Protein AF-A0A6J4KRK3-F1 (afdb_monomer)

pLDDT: mean 70.17, std 19.98, range [33.81, 94.56]

Mean predicted aligned error: 15.16 Å

Secondary structure (DSSP, 8-state):
-------------S------EEEEPP-EETTEE--EEEEEESTT----EEEE-TT-TTS--EEEPPPSEEEEEEPPPB-

Radius of gyration: 19.69 Å; Cα contacts (8 Å, |Δi|>4): 106; chains: 1; bounding box: 32×33×61 Å

Organism: NCBI:txid203437

Nearest PDB structures (foldseek):
  4pje-assembly1_A  TM=3.173E-01  e=9.161E+00  Homo sapiens
  5e8o-assembly2_D  TM=3.124E-01  e=9.161E+00  Mus musculus

Solvent-accessible surface area (backbone atoms only — not comparable to full-atom values): 5356 Å² total; per-residue (Å²): 139,81,87,88,86,78,84,88,87,84,86,85,83,88,82,92,69,82,66,60,72,56,87,54,86,53,68,76,56,94,71,34,41,42,40,50,39,44,38,43,41,42,84,81,57,61,89,51,64,73,49,71,50,82,87,41,84,88,75,69,36,70,41,75,46,71,64,58,42,80,46,78,43,82,43,74,72,43,113

Foldseek 3Di:
DDDDDDDDDDDDDDDDDDWDWDWDAFDDDPNKTKTKTKTKGQPVQDKDFPAFDPPPDPPPGTHIDDGIDMDMDIDDIDD

Structure (mmCIF, N/CA/C/O backbone):
data_AF-A0A6J4KRK3-F1
#
_entry.id   AF-A0A6J4KRK3-F1
#
loop_
_atom_site.group_PDB
_atom_site.id
_atom_site.type_symbol
_atom_site.label_atom_id
_atom_site.label_alt_id
_atom_site.label_comp_id
_atom_site.label_asym_id
_atom_site.label_entity_id
_atom_site.label_seq_id
_atom_site.pdbx_PDB_ins_code
_atom_site.Cartn_x
_atom_site.Cartn_y
_atom_site.Cartn_z
_atom_site.occupancy
_atom_site.B_iso_or_equiv
_atom_site.auth_seq_id
_atom_site.auth_comp_id
_atom_site.auth_asym_id
_atom_site.auth_atom_id
_atom_site.pdbx_PDB_model_num
ATOM 1 N N . MET A 1 1 ? -1.749 24.829 -39.313 1.00 38.53 1 MET A N 1
ATOM 2 C CA . MET A 1 1 ? -1.400 23.412 -39.057 1.00 38.53 1 MET A CA 1
ATOM 3 C C . MET A 1 1 ? -1.654 23.136 -37.579 1.00 38.53 1 MET A C 1
ATOM 5 O O . MET A 1 1 ? -0.855 23.532 -36.752 1.00 38.53 1 MET A O 1
ATOM 9 N N . SER A 1 2 ? -2.920 22.955 -37.204 1.00 37.97 2 SER A N 1
ATOM 10 C CA . SER A 1 2 ? -3.645 21.679 -37.028 1.00 37.97 2 SER A CA 1
ATOM 11 C C . SER A 1 2 ? -3.190 20.900 -35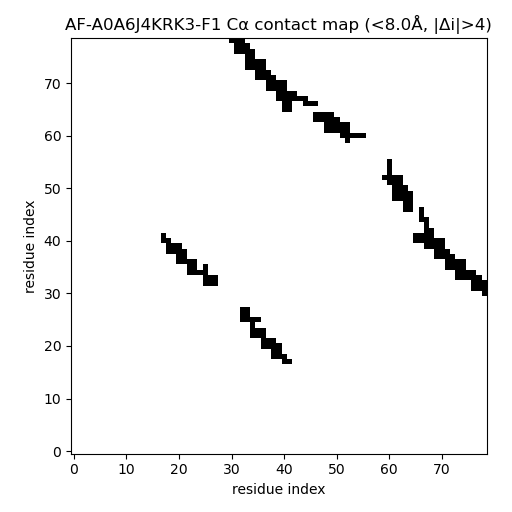.792 1.00 37.97 2 SER A C 1
ATOM 13 O O . SER A 1 2 ? -2.126 20.292 -35.780 1.00 37.97 2 SER A O 1
ATOM 15 N N . ARG A 1 3 ? -4.034 20.971 -34.757 1.00 46.78 3 ARG A N 1
ATOM 16 C CA . ARG A 1 3 ? -3.972 20.220 -33.499 1.00 46.78 3 ARG A CA 1
ATOM 17 C C . ARG A 1 3 ? -4.101 18.720 -33.790 1.00 46.78 3 ARG A C 1
ATOM 19 O O . ARG A 1 3 ? -4.890 18.355 -34.654 1.00 46.78 3 ARG A O 1
ATOM 26 N N . ASN A 1 4 ? -3.416 17.878 -33.022 1.00 42.69 4 ASN A N 1
ATOM 27 C CA . ASN A 1 4 ? -3.835 16.491 -32.823 1.00 42.69 4 ASN A CA 1
ATOM 28 C C . ASN A 1 4 ? -3.804 16.189 -31.326 1.00 42.69 4 ASN A C 1
ATOM 30 O O . ASN A 1 4 ? -2.765 15.914 -30.734 1.00 42.69 4 ASN A O 1
ATOM 34 N N . VAL A 1 5 ? -4.978 16.374 -30.731 1.00 47.38 5 VAL A N 1
ATOM 35 C CA . VAL A 1 5 ? -5.375 15.890 -29.416 1.00 47.38 5 VAL A CA 1
ATOM 36 C C . VAL A 1 5 ? -6.400 14.812 -29.728 1.00 47.38 5 VAL A C 1
ATOM 38 O O . VAL A 1 5 ? -7.500 15.148 -30.162 1.00 47.38 5 VAL A O 1
ATOM 41 N N . SER A 1 6 ? -6.042 13.548 -29.539 1.00 44.31 6 SER A N 1
ATOM 42 C CA . SER A 1 6 ? -6.993 12.441 -29.617 1.00 44.31 6 SER A CA 1
ATOM 43 C C . SER A 1 6 ? -6.470 11.272 -28.791 1.00 44.31 6 SER A C 1
ATOM 45 O O . SER A 1 6 ? -5.372 10.793 -29.048 1.00 44.31 6 SER A O 1
ATOM 47 N N . GLU A 1 7 ? -7.296 10.893 -27.806 1.00 44.12 7 GLU A N 1
ATOM 48 C CA . GLU A 1 7 ? -7.552 9.529 -27.310 1.00 44.12 7 GLU A CA 1
ATOM 49 C C . GLU A 1 7 ? -6.319 8.772 -26.800 1.00 44.12 7 GLU A C 1
ATOM 51 O O . GLU A 1 7 ? -5.408 8.471 -27.547 1.00 44.12 7 GLU A O 1
ATOM 56 N N . TRP A 1 8 ? -6.194 8.487 -25.502 1.00 33.81 8 TRP A N 1
ATOM 57 C CA . TRP A 1 8 ? -6.964 7.431 -24.842 1.00 33.81 8 TRP A CA 1
ATOM 58 C C . TRP A 1 8 ? -7.385 7.830 -23.420 1.00 33.81 8 TRP A C 1
ATOM 60 O O . TRP A 1 8 ? -6.629 7.728 -22.457 1.00 33.81 8 TRP A O 1
ATOM 70 N N . LEU A 1 9 ? -8.640 8.260 -23.292 1.00 39.84 9 LEU A N 1
ATOM 71 C CA . LEU A 1 9 ? -9.389 8.231 -22.040 1.00 39.84 9 LEU A CA 1
ATOM 72 C C . LEU A 1 9 ? -10.048 6.852 -21.945 1.00 39.84 9 LEU A C 1
ATOM 74 O O . LEU A 1 9 ? -11.094 6.621 -22.544 1.00 39.84 9 LEU A O 1
ATOM 78 N N . GLN A 1 10 ? -9.452 5.943 -21.179 1.00 39.66 10 GLN A N 1
ATOM 79 C CA . GLN A 1 10 ? -10.190 4.823 -20.600 1.00 39.66 10 GLN A CA 1
ATOM 80 C C . GLN A 1 10 ? -10.115 4.939 -19.077 1.00 39.66 10 GLN A C 1
ATOM 82 O O . GLN A 1 10 ? -9.151 4.551 -18.428 1.00 39.66 10 GLN A O 1
ATOM 87 N N . PHE A 1 11 ? -11.149 5.580 -18.536 1.00 43.34 11 PHE A N 1
ATOM 88 C CA . PHE A 1 11 ? -11.513 5.629 -17.121 1.00 43.34 11 PHE A CA 1
ATOM 89 C C . PHE A 1 11 ? -12.467 4.451 -16.860 1.00 43.34 11 PHE A C 1
ATOM 91 O O . PHE A 1 11 ? -13.426 4.277 -17.608 1.00 43.34 11 PHE A O 1
ATOM 98 N N . THR A 1 12 ? -12.255 3.589 -15.861 1.00 45.59 12 THR A N 1
ATOM 99 C CA . THR A 1 12 ? -12.798 3.678 -14.478 1.00 45.59 12 THR A CA 1
ATOM 100 C C . THR A 1 12 ? -12.676 2.286 -13.793 1.00 45.59 12 THR A C 1
ATOM 102 O O . THR A 1 12 ? -12.473 1.323 -14.531 1.00 45.59 12 THR A O 1
ATOM 105 N N . PRO A 1 13 ? -12.923 2.086 -12.468 1.00 53.78 13 PRO A N 1
ATOM 106 C CA . PRO A 1 13 ? -12.983 3.032 -11.337 1.00 53.78 13 PRO A CA 1
ATOM 107 C C . PRO A 1 13 ? -12.270 2.561 -10.027 1.00 53.78 13 PRO A C 1
ATOM 109 O O . PRO A 1 13 ? -11.977 1.389 -9.833 1.00 53.78 13 PRO A O 1
ATOM 112 N N . VAL A 1 14 ? -12.165 3.508 -9.079 1.00 38.62 14 VAL A N 1
ATOM 113 C CA . VAL A 1 14 ? -11.918 3.372 -7.619 1.00 38.62 14 VAL A CA 1
ATOM 114 C C . VAL A 1 14 ? -10.466 3.089 -7.184 1.00 38.62 14 VAL A C 1
ATOM 116 O O . VAL A 1 14 ? -9.797 2.220 -7.707 1.00 38.62 14 VAL A O 1
ATOM 119 N N . GLU A 1 15 ? -10.000 3.845 -6.184 1.00 35.34 15 GLU A N 1
ATOM 120 C CA . GLU A 1 15 ? -8.680 3.758 -5.521 1.00 35.34 15 GLU A CA 1
ATOM 121 C C . GLU A 1 15 ? -7.504 4.463 -6.215 1.00 35.34 15 GLU A C 1
ATOM 123 O O . GLU A 1 15 ? -6.505 3.895 -6.650 1.00 35.34 15 GLU A O 1
ATOM 128 N N . ARG A 1 16 ? -7.606 5.795 -6.242 1.00 42.31 16 ARG A N 1
ATOM 129 C CA . ARG A 1 16 ? -6.5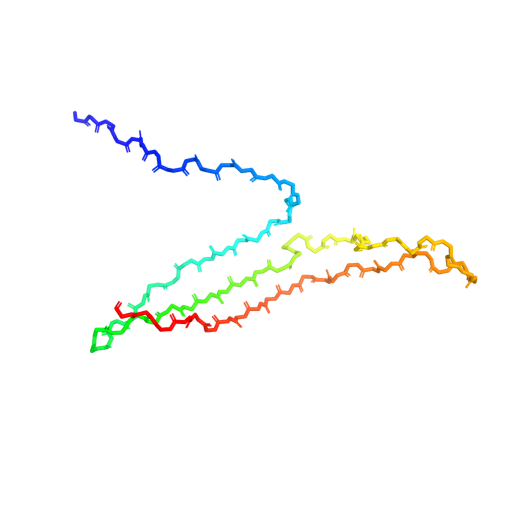10 6.708 -6.582 1.00 42.31 16 ARG A CA 1
ATOM 130 C C . ARG A 1 16 ? -5.489 6.773 -5.435 1.00 42.31 16 ARG A C 1
ATOM 132 O O . ARG A 1 16 ? -5.520 7.690 -4.618 1.00 42.31 16 ARG A O 1
ATOM 139 N N . TRP A 1 17 ? -4.543 5.842 -5.424 1.00 38.53 17 TRP A N 1
ATOM 140 C CA . TRP A 1 17 ? -3.203 6.096 -4.893 1.00 38.53 17 TRP A CA 1
ATOM 141 C C . TRP A 1 17 ? -2.307 6.431 -6.084 1.00 38.53 17 TRP A C 1
ATOM 143 O O . TRP A 1 17 ? -2.219 5.670 -7.047 1.00 38.53 17 TRP A O 1
ATOM 153 N N . TRP A 1 18 ? -1.723 7.629 -6.075 1.00 44.06 18 TRP A N 1
ATOM 154 C CA . TRP A 1 18 ? -0.899 8.135 -7.170 1.00 44.06 18 TRP A CA 1
ATOM 155 C C . TRP A 1 18 ? 0.332 7.246 -7.336 1.00 44.06 18 TRP A C 1
ATOM 157 O O . TRP A 1 18 ? 1.307 7.391 -6.604 1.00 44.06 18 TRP A O 1
ATOM 167 N N . THR A 1 19 ? 0.283 6.327 -8.295 1.00 53.03 19 THR A N 1
ATOM 168 C CA . THR A 1 19 ? 1.468 5.599 -8.738 1.00 53.03 19 THR A CA 1
ATOM 169 C C . THR A 1 19 ? 1.925 6.279 -10.017 1.00 53.03 19 THR A C 1
ATOM 171 O O . THR A 1 19 ? 1.308 6.119 -11.067 1.00 53.03 19 THR A O 1
ATOM 174 N N . CYS A 1 20 ? 2.966 7.101 -9.927 1.00 46.34 20 CYS A N 1
ATOM 175 C CA . CYS A 1 20 ? 3.650 7.581 -11.120 1.00 46.34 20 CYS A CA 1
ATOM 176 C C . CYS A 1 20 ? 4.527 6.433 -11.627 1.00 46.34 20 CYS A C 1
ATOM 178 O O . CYS A 1 20 ? 5.540 6.118 -11.004 1.00 46.34 20 CYS A O 1
ATOM 180 N N . ALA A 1 21 ? 4.122 5.787 -12.720 1.00 52.88 21 ALA A N 1
ATOM 181 C CA . ALA A 1 21 ? 5.013 4.936 -13.496 1.00 52.88 21 ALA A CA 1
ATOM 182 C C . ALA A 1 21 ? 5.738 5.832 -14.509 1.00 52.88 21 ALA A C 1
ATOM 184 O O . ALA A 1 21 ? 5.096 6.457 -15.351 1.00 52.8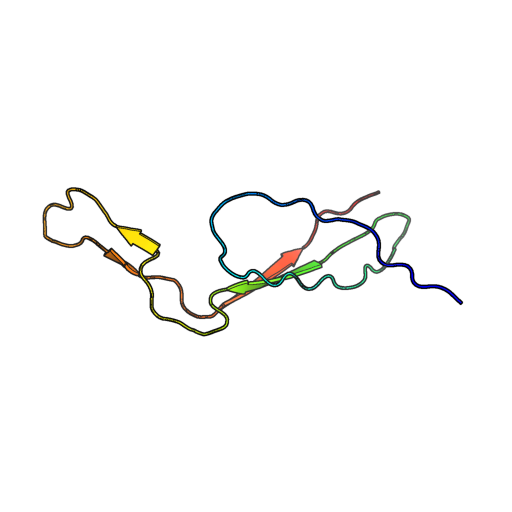8 21 ALA A O 1
ATOM 185 N N . ALA A 1 22 ? 7.060 5.936 -14.392 1.00 49.41 22 ALA A N 1
ATOM 186 C CA . ALA A 1 22 ? 7.890 6.526 -15.435 1.00 49.41 22 ALA A CA 1
ATOM 187 C C . ALA A 1 22 ? 8.294 5.407 -16.405 1.00 49.41 22 ALA A C 1
ATOM 189 O O . ALA A 1 22 ? 8.888 4.415 -15.982 1.00 49.41 22 ALA A O 1
ATOM 190 N N . GLU A 1 23 ? 7.926 5.543 -17.678 1.00 51.59 23 GLU A N 1
ATOM 191 C CA . GLU A 1 23 ? 8.323 4.619 -18.743 1.00 51.59 23 GLU A CA 1
ATOM 192 C C . GLU A 1 23 ? 9.704 5.024 -19.272 1.00 51.59 23 GLU A C 1
ATOM 194 O O . GLU A 1 23 ? 9.879 6.122 -19.803 1.00 51.59 23 GLU A O 1
ATOM 199 N N . GLU A 1 24 ? 10.700 4.157 -19.077 1.00 53.00 24 GLU A N 1
ATOM 200 C CA . GLU A 1 24 ? 12.074 4.371 -19.529 1.00 53.00 24 GLU A CA 1
ATOM 201 C C . GLU A 1 24 ? 12.363 3.521 -20.777 1.00 53.00 24 GLU A C 1
ATOM 203 O O . GLU A 1 24 ? 12.006 2.346 -20.862 1.00 53.00 24 GLU A O 1
ATOM 208 N N . ARG A 1 25 ? 12.982 4.161 -21.773 1.00 58.56 25 ARG A N 1
ATOM 209 C CA . ARG A 1 25 ? 13.187 3.680 -23.146 1.00 58.56 25 ARG A CA 1
ATOM 210 C C . ARG A 1 25 ? 13.941 2.341 -23.199 1.00 58.56 25 ARG A C 1
ATOM 212 O O . ARG A 1 25 ? 15.078 2.251 -22.744 1.00 58.56 25 ARG A O 1
ATOM 219 N N . SER A 1 26 ? 13.337 1.341 -23.842 1.00 52.06 26 SER A N 1
ATOM 220 C CA . SER A 1 26 ? 13.902 0.001 -24.046 1.00 52.06 26 SER A CA 1
ATOM 221 C C . SER A 1 26 ? 15.153 -0.002 -24.942 1.00 52.06 26 SER A C 1
ATOM 223 O O . SER A 1 26 ? 15.094 0.496 -26.071 1.00 52.06 26 SER A O 1
ATOM 225 N N . PRO A 1 27 ? 16.280 -0.608 -24.522 1.00 54.16 27 PRO A N 1
ATOM 226 C CA . PRO A 1 27 ? 17.330 -1.015 -25.447 1.00 54.16 27 PRO A CA 1
ATOM 227 C C . PRO A 1 27 ? 16.858 -2.254 -26.224 1.00 54.16 27 PRO A C 1
ATOM 229 O O . PRO A 1 27 ? 16.662 -3.325 -25.652 1.00 54.16 27 PRO A O 1
ATOM 232 N N . ALA A 1 28 ? 16.652 -2.108 -27.533 1.00 54.66 28 ALA A N 1
ATOM 233 C CA . ALA A 1 28 ? 16.277 -3.215 -28.406 1.00 54.66 28 ALA A CA 1
ATOM 234 C C . ALA A 1 28 ? 17.505 -4.094 -28.693 1.00 54.66 28 ALA A C 1
ATOM 236 O O . ALA A 1 28 ? 18.409 -3.692 -29.425 1.00 54.66 28 ALA A O 1
ATOM 237 N N . ALA A 1 29 ? 17.531 -5.306 -28.141 1.00 57.50 29 ALA A N 1
ATOM 238 C CA . ALA A 1 29 ? 18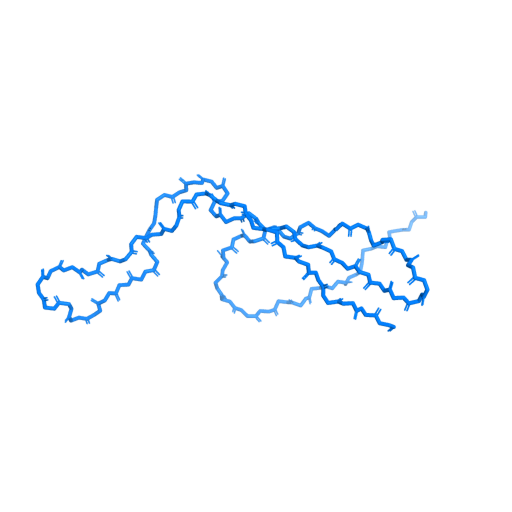.482 -6.340 -28.533 1.00 57.50 29 ALA A CA 1
ATOM 239 C C . ALA A 1 29 ? 17.706 -7.489 -29.193 1.00 57.50 29 ALA A C 1
ATOM 241 O O . ALA A 1 29 ? 16.847 -8.106 -28.574 1.00 57.50 29 ALA A O 1
ATOM 242 N N . ALA A 1 30 ? 17.997 -7.761 -30.469 1.00 67.00 30 ALA A N 1
ATOM 243 C CA . ALA A 1 30 ? 17.527 -8.944 -31.203 1.00 67.00 30 ALA A CA 1
ATOM 244 C C . ALA A 1 30 ? 15.994 -9.171 -31.260 1.00 67.00 30 ALA A C 1
ATOM 246 O O . ALA A 1 30 ? 15.538 -10.314 -31.241 1.00 67.00 30 ALA A O 1
ATOM 247 N N . GLY A 1 31 ? 15.193 -8.101 -31.363 1.00 67.31 31 GLY A N 1
ATOM 248 C CA . GLY A 1 31 ? 13.727 -8.208 -31.468 1.00 67.31 31 GLY A CA 1
ATOM 249 C C . GLY A 1 31 ? 13.036 -8.558 -30.149 1.00 67.31 31 GLY A C 1
ATOM 250 O O . GLY A 1 31 ? 11.923 -9.069 -30.157 1.00 67.31 31 GLY A O 1
ATOM 251 N N . VAL A 1 32 ? 13.719 -8.324 -29.028 1.00 70.38 32 VAL A N 1
ATOM 252 C CA . VAL A 1 32 ? 13.161 -8.429 -27.685 1.00 70.38 32 VAL A CA 1
ATOM 253 C C . VAL A 1 32 ? 13.203 -7.045 -27.045 1.00 70.38 32 VAL A C 1
ATOM 255 O O . VAL A 1 32 ? 14.267 -6.429 -26.937 1.00 70.38 32 VAL A O 1
ATOM 258 N N . GLU A 1 33 ? 12.039 -6.551 -26.636 1.00 73.62 33 GLU A N 1
ATOM 259 C CA . GLU A 1 33 ? 11.895 -5.308 -25.888 1.00 73.62 33 GLU A CA 1
ATOM 260 C C . GLU A 1 33 ? 11.922 -5.602 -24.392 1.00 73.62 33 GLU A C 1
ATOM 262 O O . GLU A 1 33 ? 11.053 -6.296 -23.861 1.00 73.62 33 GLU A O 1
ATOM 267 N N . PHE A 1 34 ? 12.926 -5.056 -23.707 1.00 76.06 34 PHE A N 1
ATOM 268 C CA . PHE A 1 34 ? 12.990 -5.042 -22.251 1.00 76.06 34 PHE 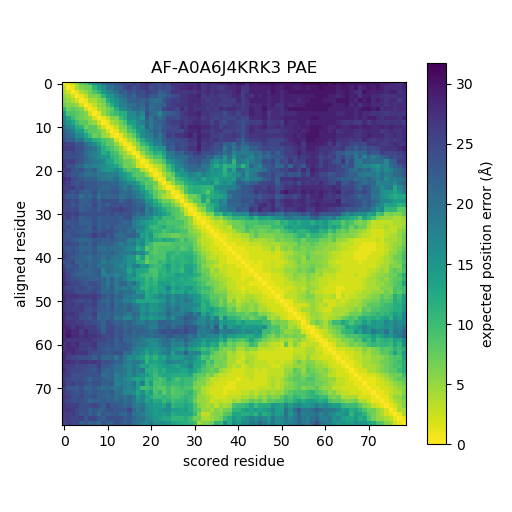A CA 1
ATOM 269 C C . PHE A 1 34 ? 12.484 -3.697 -21.750 1.00 76.06 34 PHE A C 1
ATOM 271 O O . PHE A 1 34 ? 13.018 -2.656 -22.135 1.00 76.06 34 PHE A O 1
ATOM 278 N N . SER A 1 35 ? 11.478 -3.703 -20.884 1.00 80.06 35 SER A N 1
ATOM 279 C CA . SER A 1 35 ? 11.068 -2.503 -20.159 1.00 80.06 35 SER A CA 1
ATOM 280 C C . SER A 1 35 ? 11.519 -2.596 -18.705 1.00 80.06 35 SER A C 1
ATOM 282 O O . SER A 1 35 ? 11.657 -3.686 -18.154 1.00 80.06 35 SER A O 1
ATOM 284 N N . THR A 1 36 ? 11.753 -1.454 -18.072 1.00 84.56 36 THR A N 1
ATOM 285 C CA . THR A 1 36 ? 12.004 -1.362 -16.631 1.00 84.56 36 THR A CA 1
ATOM 286 C C . THR A 1 36 ? 11.005 -0.379 -16.055 1.00 84.56 36 THR A C 1
ATOM 288 O O . THR A 1 36 ? 10.708 0.639 -16.675 1.00 84.56 36 THR A O 1
ATOM 291 N N . PHE A 1 37 ? 10.483 -0.684 -14.870 1.00 85.62 37 PHE A N 1
ATOM 292 C CA . PHE A 1 37 ? 9.544 0.184 -14.178 1.00 85.62 37 PHE A CA 1
ATOM 293 C C . PHE A 1 37 ? 10.103 0.581 -12.821 1.00 85.62 37 PHE A C 1
ATOM 295 O O . PHE A 1 37 ? 10.497 -0.270 -12.021 1.00 85.62 37 PHE A O 1
ATOM 302 N N . ALA A 1 38 ? 10.084 1.879 -12.544 1.00 88.69 38 ALA A N 1
ATOM 303 C CA . ALA A 1 38 ? 10.274 2.415 -11.209 1.00 88.69 38 ALA A CA 1
ATOM 304 C C . ALA A 1 38 ? 8.940 2.975 -10.703 1.00 88.69 38 ALA A C 1
ATOM 306 O O . ALA A 1 38 ? 8.230 3.669 -11.430 1.00 88.69 38 ALA A O 1
ATOM 307 N N . SER A 1 39 ? 8.599 2.669 -9.454 1.00 88.69 39 SER A N 1
ATOM 308 C CA . SER A 1 39 ? 7.413 3.184 -8.774 1.00 88.69 39 SER A CA 1
ATOM 309 C C . SER A 1 39 ? 7.809 3.831 -7.457 1.00 88.69 39 SER A C 1
ATOM 311 O O . SER A 1 39 ? 8.550 3.232 -6.674 1.00 88.69 39 SER A O 1
ATOM 313 N N . VAL A 1 40 ? 7.269 5.018 -7.195 1.00 92.62 40 VAL A N 1
ATOM 314 C CA . VAL A 1 40 ? 7.366 5.682 -5.892 1.00 92.62 40 VAL A CA 1
ATOM 315 C C . VAL A 1 40 ? 6.049 5.493 -5.146 1.00 92.62 40 VAL A C 1
ATOM 317 O O . VAL A 1 40 ? 4.986 5.830 -5.663 1.00 92.62 40 VAL A O 1
ATOM 320 N N . THR A 1 41 ? 6.124 4.969 -3.928 1.00 92.81 41 THR A N 1
ATOM 321 C CA . THR A 1 41 ? 4.995 4.818 -3.008 1.00 92.81 41 THR A CA 1
ATOM 322 C C . THR A 1 41 ? 5.022 5.951 -1.994 1.00 92.81 41 THR A C 1
ATOM 324 O O . THR A 1 41 ? 6.096 6.339 -1.540 1.00 92.81 41 THR A O 1
ATOM 327 N N . ASN A 1 42 ? 3.845 6.468 -1.627 1.00 92.62 42 ASN A N 1
ATOM 328 C CA . ASN A 1 42 ? 3.683 7.546 -0.648 1.00 92.62 42 ASN A CA 1
ATOM 329 C C . ASN A 1 42 ? 4.598 8.758 -0.938 1.00 92.62 42 ASN A C 1
ATOM 331 O O . ASN A 1 42 ? 5.381 9.184 -0.095 1.00 92.62 42 ASN A O 1
ATOM 335 N N . LEU A 1 43 ? 4.497 9.313 -2.155 1.00 92.19 43 LEU A N 1
ATOM 336 C CA . LEU A 1 43 ? 5.349 10.405 -2.660 1.00 92.19 43 LEU A CA 1
ATOM 337 C C . LEU A 1 43 ? 5.393 11.631 -1.734 1.00 92.19 43 LEU A C 1
ATOM 339 O O . LEU A 1 43 ? 6.411 12.309 -1.646 1.00 92.19 43 LEU A O 1
ATOM 343 N N . LEU A 1 44 ? 4.283 11.915 -1.053 1.00 94.25 44 LEU A N 1
ATOM 344 C CA . LEU A 1 44 ? 4.162 13.049 -0.135 1.00 94.25 44 LEU A CA 1
ATOM 345 C C . LEU A 1 44 ? 4.506 12.685 1.314 1.00 94.25 44 LEU A C 1
ATOM 347 O O . LEU A 1 44 ? 4.307 13.510 2.198 1.00 94.25 44 LEU A O 1
ATOM 351 N N . ASN A 1 45 ? 4.974 11.456 1.551 1.00 92.31 45 ASN A N 1
ATOM 352 C CA . ASN A 1 45 ? 5.253 10.892 2.867 1.00 92.31 45 ASN A CA 1
ATOM 353 C C . ASN A 1 45 ? 4.145 11.196 3.890 1.00 92.31 45 ASN A C 1
ATOM 355 O O . ASN A 1 45 ? 4.397 11.670 4.994 1.00 92.31 45 ASN A O 1
ATOM 359 N N . ARG A 1 46 ? 2.893 10.997 3.476 1.00 93.00 46 ARG A N 1
ATOM 360 C CA . ARG A 1 46 ? 1.721 11.254 4.302 1.00 93.00 46 ARG A CA 1
ATOM 361 C C . ARG A 1 46 ? 1.518 10.099 5.272 1.00 93.00 46 ARG A C 1
ATOM 363 O O . ARG A 1 46 ? 1.609 8.942 4.867 1.00 93.00 46 ARG A O 1
ATOM 370 N N . ASP A 1 47 ? 1.1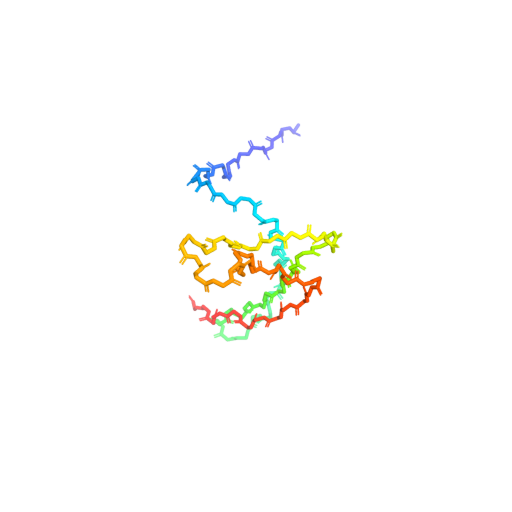47 10.422 6.504 1.00 94.56 47 ASP A N 1
ATOM 371 C CA . ASP A 1 47 ? 0.672 9.437 7.471 1.00 94.56 47 ASP A CA 1
ATOM 372 C C . ASP A 1 47 ? -0.796 9.081 7.187 1.00 94.56 47 ASP A C 1
ATOM 374 O O . ASP A 1 47 ? -1.660 9.956 7.048 1.00 94.56 47 ASP A O 1
ATOM 378 N N . TYR A 1 48 ? -1.080 7.786 7.067 1.00 90.50 48 TYR A N 1
ATOM 379 C CA . TYR A 1 48 ? -2.423 7.241 6.863 1.00 90.50 48 TYR A CA 1
ATOM 380 C C . TYR A 1 48 ? -2.500 5.803 7.389 1.00 90.50 48 TYR A C 1
ATOM 382 O O . TYR A 1 48 ? -1.472 5.164 7.598 1.00 90.50 48 TYR A O 1
ATOM 390 N N . ASN A 1 49 ? -3.715 5.286 7.572 1.00 92.75 49 ASN A N 1
ATOM 391 C CA . ASN A 1 49 ? -3.956 3.873 7.875 1.00 92.75 49 ASN A CA 1
ATOM 392 C C . ASN A 1 49 ? -4.350 3.140 6.586 1.00 92.75 49 ASN A C 1
ATOM 394 O O . ASN A 1 49 ? -5.164 3.662 5.821 1.00 92.75 49 ASN A O 1
ATOM 398 N N . THR A 1 50 ? -3.784 1.958 6.335 1.00 88.88 50 THR A N 1
ATOM 399 C CA . THR A 1 50 ? -4.103 1.132 5.155 1.00 88.88 50 THR A CA 1
ATOM 400 C C . THR A 1 50 ? -5.443 0.432 5.294 1.00 88.88 50 THR A C 1
ATOM 402 O O . THR A 1 50 ? -6.160 0.269 4.311 1.00 88.88 50 THR A O 1
ATOM 405 N N . SER A 1 51 ? -5.770 -0.005 6.508 1.00 87.19 51 SER A N 1
ATOM 406 C CA . SER A 1 51 ? -6.932 -0.836 6.776 1.00 87.19 51 SER A CA 1
ATOM 407 C C . SER A 1 51 ? -7.475 -0.590 8.185 1.00 87.19 51 SER A C 1
ATOM 409 O O . SER A 1 51 ? -6.813 -0.007 9.055 1.00 87.19 51 SER A O 1
ATOM 411 N N . VAL A 1 52 ? -8.720 -1.026 8.388 1.00 88.25 52 VAL A N 1
ATOM 412 C CA . VAL A 1 52 ? -9.372 -1.065 9.695 1.00 88.25 52 VAL A CA 1
ATOM 413 C C . VAL A 1 52 ? -9.839 -2.491 9.959 1.00 88.25 52 VAL A C 1
ATOM 415 O O . VAL A 1 52 ? -10.630 -3.046 9.197 1.00 88.25 52 VAL A O 1
ATOM 418 N N . VAL A 1 53 ? -9.373 -3.079 11.056 1.00 87.62 53 VAL A N 1
ATOM 419 C CA . VAL A 1 53 ? -9.775 -4.413 11.499 1.00 87.62 53 VAL A CA 1
ATOM 420 C C . VAL A 1 53 ? -11.100 -4.306 12.249 1.00 87.62 53 VAL A C 1
ATOM 422 O O . VAL A 1 53 ? -11.157 -3.827 13.382 1.00 87.62 53 VAL A O 1
ATOM 425 N N . VAL A 1 54 ? -12.188 -4.758 11.625 1.00 84.19 54 VAL A N 1
ATOM 426 C CA . VAL A 1 54 ? -13.508 -4.819 12.271 1.00 84.19 54 VAL A CA 1
ATOM 427 C C . VAL A 1 54 ? -13.509 -5.955 13.300 1.00 84.19 54 VAL A C 1
ATOM 429 O O . VAL A 1 54 ? -13.056 -7.057 13.008 1.00 84.19 54 VAL A O 1
ATOM 432 N N . ASN A 1 55 ? -14.028 -5.694 14.504 1.00 81.00 55 ASN A N 1
ATOM 433 C CA . ASN A 1 55 ? -14.045 -6.632 15.638 1.00 81.00 55 ASN A CA 1
ATOM 434 C C . ASN A 1 55 ? -12.656 -7.031 16.168 1.00 81.00 55 ASN A C 1
ATOM 436 O O . ASN A 1 55 ? -12.457 -8.159 16.621 1.00 81.00 55 ASN A O 1
ATOM 440 N N . ALA A 1 56 ? -11.691 -6.109 16.158 1.00 77.00 56 ALA A N 1
ATOM 441 C CA . ALA A 1 56 ? -10.406 -6.335 16.812 1.00 77.00 56 ALA A CA 1
ATOM 442 C C . ALA A 1 56 ? -10.566 -6.427 18.343 1.00 77.00 56 ALA A C 1
ATOM 444 O O . ALA A 1 56 ? -10.559 -5.422 19.063 1.00 77.00 56 ALA A O 1
ATOM 445 N N . PHE A 1 57 ? -10.692 -7.650 18.859 1.00 72.00 57 PHE A N 1
ATOM 446 C CA . PHE A 1 57 ? -10.646 -7.909 20.295 1.00 72.00 57 PHE A CA 1
ATOM 447 C C . PHE A 1 57 ? -9.272 -7.487 20.839 1.00 72.00 57 PHE A C 1
ATOM 449 O O . PHE A 1 57 ? -8.239 -7.995 20.410 1.00 72.00 57 PHE A O 1
ATOM 456 N N . GLY A 1 58 ? -9.256 -6.517 21.760 1.00 78.12 58 GLY A N 1
ATOM 457 C CA . GLY A 1 58 ? -8.022 -5.938 22.311 1.00 78.12 58 GLY A CA 1
ATOM 458 C C . GLY A 1 58 ? -7.671 -4.533 21.803 1.00 78.12 58 GLY A C 1
ATOM 459 O O . GLY A 1 58 ? -6.619 -4.010 22.163 1.00 78.12 58 GLY A O 1
ATOM 460 N N . GLY A 1 59 ? -8.536 -3.893 21.005 1.00 82.00 59 GLY A N 1
ATOM 461 C CA . GLY A 1 59 ? -8.466 -2.447 20.744 1.00 82.00 59 GLY A CA 1
ATOM 462 C C . GLY A 1 59 ? -7.492 -2.003 19.646 1.00 82.00 59 GLY A C 1
ATOM 463 O O . GLY A 1 59 ? -7.312 -0.804 19.432 1.00 82.00 59 GLY A O 1
ATOM 464 N N . ARG A 1 60 ? -6.858 -2.943 18.938 1.00 83.06 60 ARG A N 1
ATOM 465 C CA . ARG A 1 60 ? -5.921 -2.660 17.839 1.00 83.06 60 ARG A CA 1
ATOM 466 C C . ARG A 1 60 ? -6.646 -2.696 16.498 1.00 83.06 60 ARG A C 1
ATOM 468 O O . ARG A 1 60 ? -6.651 -3.715 15.820 1.00 83.06 60 ARG A O 1
ATOM 475 N N . TYR A 1 61 ? -7.280 -1.581 16.156 1.00 86.50 61 TYR A N 1
ATOM 476 C CA . TYR A 1 61 ? -8.140 -1.489 14.974 1.00 86.50 61 TYR A CA 1
ATOM 477 C C . TYR A 1 61 ? -7.424 -1.038 13.702 1.00 86.50 61 TYR A C 1
ATOM 479 O O . TYR A 1 61 ? -7.961 -1.254 12.627 1.00 86.50 61 TYR A O 1
ATOM 487 N N . TYR A 1 62 ? -6.263 -0.393 13.795 1.00 88.44 62 TYR A N 1
ATOM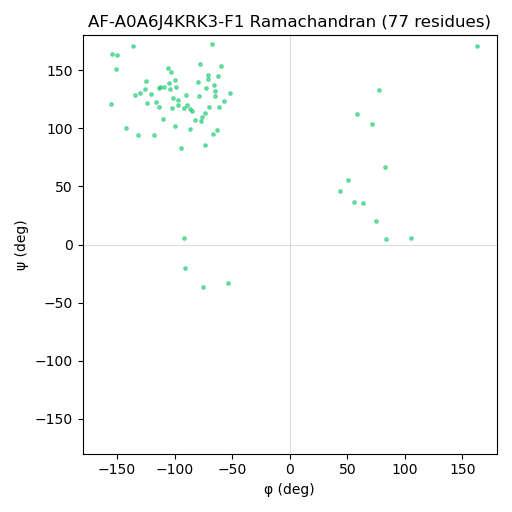 488 C CA . TYR A 1 62 ? -5.644 0.276 12.649 1.00 88.44 62 TYR A CA 1
ATOM 489 C C . TYR A 1 62 ? -4.337 -0.386 12.235 1.00 88.44 62 TYR A C 1
ATOM 491 O O . TYR A 1 62 ? -3.476 -0.638 13.081 1.00 88.44 62 TYR A O 1
ATOM 499 N N . GLU A 1 63 ? -4.175 -0.583 10.929 1.00 87.12 63 GLU A N 1
ATOM 500 C CA . GLU A 1 63 ? -2.895 -0.941 10.323 1.00 87.12 63 GLU A CA 1
ATOM 501 C C . GLU A 1 63 ? -2.288 0.306 9.663 1.00 87.12 63 GLU A C 1
ATOM 503 O O . GLU A 1 63 ? -2.911 0.892 8.773 1.00 87.12 63 GLU A O 1
ATOM 508 N N . PRO A 1 64 ? -1.111 0.775 10.111 1.00 89.94 64 PRO A N 1
ATOM 509 C CA . PRO A 1 64 ? -0.493 1.969 9.550 1.00 89.94 64 PRO A CA 1
ATOM 510 C C . PRO A 1 64 ? 0.051 1.737 8.132 1.00 89.94 64 PRO A C 1
ATOM 512 O O . PRO A 1 64 ? 0.556 0.666 7.794 1.00 89.94 64 PRO A O 1
ATOM 515 N N . GLY A 1 65 ? -0.040 2.792 7.319 1.00 87.38 65 GLY A N 1
ATOM 516 C CA . GLY A 1 65 ? 0.523 2.936 5.978 1.00 87.38 65 GLY A CA 1
ATOM 517 C C . GLY A 1 65 ? 2.035 2.795 5.913 1.00 87.38 65 GLY A C 1
ATOM 518 O O . GLY A 1 65 ? 2.754 3.108 6.858 1.00 87.38 65 GLY A O 1
ATOM 519 N N . LEU A 1 66 ? 2.526 2.369 4.748 1.00 88.62 66 LEU A N 1
ATOM 520 C CA . LEU A 1 66 ? 3.953 2.419 4.446 1.00 88.62 66 LEU A CA 1
ATOM 521 C C . LEU A 1 66 ? 4.409 3.871 4.244 1.00 88.6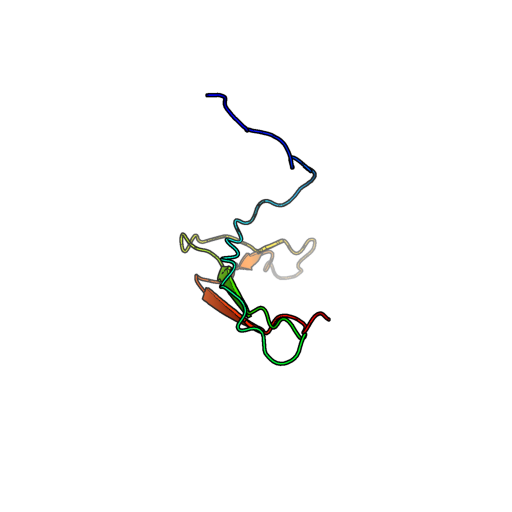2 66 LEU A C 1
ATOM 523 O O . LEU A 1 66 ? 3.721 4.685 3.615 1.00 88.62 66 LEU A O 1
ATOM 527 N N . TYR A 1 67 ? 5.614 4.164 4.726 1.00 90.44 67 TYR A N 1
ATOM 528 C CA . TYR A 1 67 ? 6.323 5.415 4.459 1.00 90.44 67 TYR A CA 1
ATOM 529 C C . TYR A 1 67 ? 6.738 5.539 2.986 1.00 90.44 67 TYR A C 1
ATOM 531 O O . TYR A 1 67 ? 6.593 4.598 2.198 1.00 90.44 67 TYR A O 1
ATOM 539 N N . ALA A 1 68 ? 7.247 6.715 2.613 1.00 92.69 68 ALA A N 1
ATOM 540 C CA . ALA A 1 68 ? 7.774 6.957 1.274 1.00 92.69 68 ALA A CA 1
ATOM 541 C C . ALA A 1 68 ? 8.808 5.891 0.869 1.00 92.69 68 ALA A C 1
ATOM 543 O O . ALA A 1 68 ? 9.741 5.595 1.617 1.00 92.69 68 ALA A O 1
ATOM 544 N N . GLY A 1 69 ? 8.650 5.320 -0.326 1.00 91.38 69 GLY A N 1
ATOM 545 C CA . GLY A 1 69 ? 9.501 4.230 -0.801 1.00 91.38 69 GLY A CA 1
ATOM 546 C C . GLY A 1 69 ? 9.649 4.208 -2.316 1.00 91.38 69 GLY A C 1
ATOM 547 O O . GLY A 1 69 ? 8.752 4.626 -3.041 1.00 91.38 69 GLY A O 1
ATOM 548 N N . LEU A 1 70 ? 10.783 3.697 -2.795 1.00 91.50 70 LEU A N 1
ATOM 549 C CA . LEU A 1 70 ? 11.061 3.473 -4.213 1.00 91.50 70 LEU A CA 1
ATOM 550 C C . LEU A 1 70 ? 11.155 1.970 -4.472 1.00 91.50 70 LEU A C 1
ATOM 552 O O . LEU A 1 70 ? 11.824 1.247 -3.735 1.00 91.50 70 LEU A O 1
ATOM 556 N N . ARG A 1 71 ? 10.523 1.501 -5.545 1.00 90.88 71 ARG A N 1
ATOM 557 C CA . ARG A 1 71 ? 10.612 0.113 -6.000 1.00 90.88 71 ARG A CA 1
ATOM 558 C C . ARG A 1 71 ? 10.940 0.081 -7.484 1.00 90.88 71 ARG A C 1
ATOM 560 O O . ARG A 1 71 ? 10.260 0.725 -8.274 1.00 90.88 71 ARG A O 1
ATOM 567 N N . MET A 1 72 ? 11.946 -0.703 -7.851 1.00 89.06 72 MET A N 1
ATOM 568 C CA . MET A 1 72 ? 12.261 -1.021 -9.242 1.00 89.06 72 MET A CA 1
ATOM 569 C C . MET A 1 72 ? 11.810 -2.446 -9.554 1.00 89.06 72 MET A C 1
ATOM 571 O O . MET A 1 72 ? 11.957 -3.346 -8.726 1.00 89.06 72 MET A O 1
ATOM 575 N N . GLN A 1 73 ? 11.237 -2.645 -10.736 1.00 87.19 73 GLN A N 1
ATOM 576 C CA . GLN A 1 73 ? 10.814 -3.942 -11.245 1.00 87.19 73 GLN A CA 1
ATOM 577 C C . GLN A 1 73 ? 11.265 -4.084 -12.701 1.00 87.19 73 GLN A C 1
ATOM 579 O O . GLN A 1 73 ? 10.977 -3.197 -13.510 1.00 87.19 73 GLN A O 1
ATOM 584 N N . PRO A 1 74 ? 11.943 -5.187 -13.059 1.00 82.50 74 PRO A N 1
ATOM 585 C CA . PRO A 1 74 ? 12.140 -5.521 -14.457 1.00 82.50 74 PRO A CA 1
ATOM 586 C C . PRO A 1 74 ? 10.778 -5.828 -15.087 1.00 82.50 74 PRO A C 1
ATOM 588 O O . PRO A 1 74 ? 9.961 -6.560 -14.524 1.00 82.50 74 PRO A O 1
ATOM 591 N N . GLY A 1 75 ? 10.521 -5.234 -16.243 1.00 73.69 75 GLY A N 1
ATOM 592 C CA . GLY A 1 75 ? 9.376 -5.540 -17.081 1.00 73.69 75 GLY A CA 1
ATOM 593 C C . GLY A 1 75 ? 9.594 -6.826 -17.871 1.00 73.69 75 GLY A C 1
ATOM 594 O O . GLY A 1 75 ? 10.722 -7.261 -18.112 1.00 73.69 75 GLY A O 1
ATOM 595 N N . ALA A 1 76 ? 8.489 -7.464 -18.251 1.00 74.44 76 ALA A N 1
ATOM 596 C CA . ALA A 1 76 ? 8.535 -8.672 -19.061 1.00 74.44 76 ALA A CA 1
ATOM 597 C C . ALA A 1 76 ? 9.088 -8.361 -20.456 1.00 74.44 76 ALA A C 1
ATOM 599 O O . ALA A 1 76 ? 8.693 -7.376 -21.080 1.00 74.44 76 ALA A O 1
ATOM 600 N N . ALA A 1 77 ? 9.955 -9.242 -20.947 1.00 68.69 77 ALA A N 1
ATOM 601 C CA . ALA A 1 77 ? 10.503 -9.145 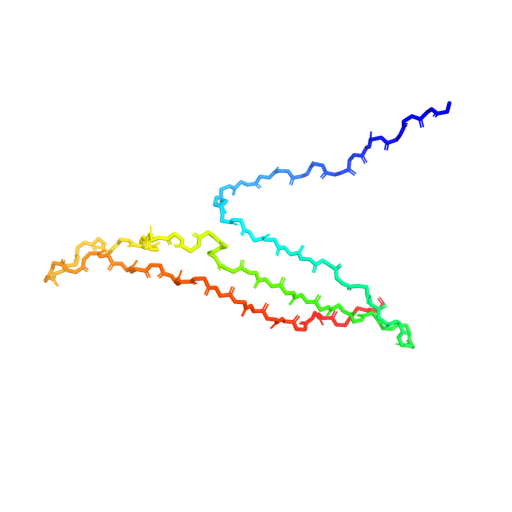-22.286 1.00 68.69 77 ALA A CA 1
ATOM 602 C C . ALA A 1 77 ? 9.399 -9.458 -23.314 1.00 68.69 77 ALA A C 1
ATOM 604 O O . ALA A 1 77 ? 8.830 -10.554 -23.287 1.00 68.69 77 ALA A O 1
ATOM 605 N N . ARG A 1 78 ? 9.054 -8.497 -24.178 1.00 64.88 78 ARG A N 1
ATOM 606 C CA . ARG A 1 78 ? 8.061 -8.683 -25.253 1.00 64.88 78 ARG A CA 1
ATOM 607 C C . ARG A 1 78 ? 8.767 -8.863 -26.595 1.00 64.88 78 ARG A C 1
ATOM 609 O O . ARG A 1 78 ? 9.871 -8.358 -26.777 1.00 64.88 78 ARG A O 1
ATOM 616 N N . ARG A 1 79 ? 8.157 -9.639 -27.491 1.00 59.56 79 ARG A N 1
ATOM 617 C CA . ARG A 1 79 ? 8.675 -9.976 -28.823 1.00 59.56 79 ARG A CA 1
ATOM 618 C C . ARG A 1 79 ? 7.793 -9.364 -29.899 1.00 59.56 79 ARG A C 1
ATOM 620 O O . ARG A 1 79 ? 6.568 -9.314 -29.647 1.00 59.56 79 ARG A O 1
#

Sequence (79 aa):
MSRNVSEWLQFTPVERWWTCAAEERSPAAAGVEFSTFASVTNLLNRDYNTSVVVNAFGGRYYEPGLYAGLRMQPGAARR